Protein AF-A0A5N3UZ15-F1 (afdb_monomer_lite)

Radius of gyration: 12.05 Å; chains: 1; bounding box: 21×37×30 Å

Sequence (55 aa):
MVGKVKWVTDIEKSVLITNFEKIGWVQVTENEDWNFYWMSSTCLSEHMLISSFEN

pLDDT: mean 71.04, std 17.54, range [35.72, 90.62]

Secondary structure (DSSP, 8-state):
--PPPEEEESS--HHHHHHHHHHT-EE--TTS--SEEE----SSS----------

Foldseek 3Di:
DPDAAEEEEDDPPPVVVVVSVVVPHHYDYPPDDHQWYWYDPPDDDPDGDGPPPDD

Organism: Muntiacus muntjak (NCBI:txid9888)

Structure (mmCIF, N/CA/C/O backbone):
data_AF-A0A5N3UZ15-F1
#
_entry.id   AF-A0A5N3UZ15-F1
#
loop_
_atom_site.group_PDB
_atom_site.id
_atom_site.type_symbol
_atom_site.label_atom_id
_atom_site.label_alt_id
_atom_site.label_comp_id
_atom_site.label_asym_id
_atom_site.label_entity_id
_atom_site.label_seq_id
_atom_site.pdbx_PDB_ins_code
_atom_site.Cartn_x
_atom_site.Cartn_y
_atom_site.Cartn_z
_atom_site.occupancy
_atom_site.B_iso_or_equiv
_atom_site.auth_seq_id
_atom_site.auth_comp_id
_atom_site.auth_asym_id
_atom_site.auth_atom_id
_atom_site.pdbx_PDB_model_num
ATOM 1 N N . MET A 1 1 ? -15.787 -13.832 -7.981 1.00 46.25 1 MET A N 1
ATOM 2 C CA . MET A 1 1 ? -15.139 -13.327 -6.752 1.00 46.25 1 MET A CA 1
ATOM 3 C C . MET A 1 1 ? -14.596 -11.955 -7.089 1.00 46.25 1 MET A C 1
ATOM 5 O O . MET A 1 1 ? -13.813 -11.873 -8.024 1.00 46.25 1 MET A O 1
ATOM 9 N N . VAL A 1 2 ? -15.069 -10.891 -6.439 1.00 55.03 2 VAL A N 1
ATOM 10 C CA . VAL A 1 2 ? -14.455 -9.564 -6.604 1.00 55.03 2 VAL A CA 1
ATOM 11 C C . VAL A 1 2 ? -13.035 -9.684 -6.054 1.00 55.03 2 VAL A C 1
ATOM 13 O O . VAL A 1 2 ? -12.862 -10.051 -4.892 1.00 55.03 2 VAL A O 1
ATOM 16 N N . GLY A 1 3 ? -12.030 -9.522 -6.917 1.00 68.88 3 GLY A N 1
ATOM 17 C CA . GLY A 1 3 ? -10.627 -9.590 -6.513 1.00 68.88 3 GLY A CA 1
ATOM 18 C C . GLY A 1 3 ? -10.330 -8.532 -5.452 1.00 68.88 3 GLY A C 1
ATOM 19 O O . GLY A 1 3 ? -10.956 -7.473 -5.436 1.00 68.88 3 GLY A O 1
ATOM 20 N N . LYS A 1 4 ? -9.399 -8.820 -4.538 1.00 81.44 4 LYS A N 1
ATOM 21 C CA . LYS A 1 4 ? -8.957 -7.819 -3.560 1.00 81.44 4 LYS A CA 1
ATOM 22 C C . LYS A 1 4 ? -8.357 -6.630 -4.312 1.00 81.44 4 LYS A C 1
ATOM 24 O O . LYS A 1 4 ? -7.503 -6.828 -5.174 1.00 81.44 4 LYS A O 1
ATOM 29 N N . VAL A 1 5 ? -8.801 -5.420 -3.984 1.00 88.00 5 VAL A N 1
ATOM 30 C CA . VAL A 1 5 ? -8.271 -4.190 -4.581 1.00 88.00 5 VAL A CA 1
ATOM 31 C C . VAL A 1 5 ? -6.809 -4.039 -4.171 1.00 88.00 5 VAL A C 1
ATOM 33 O O . VAL A 1 5 ? -6.477 -4.128 -2.9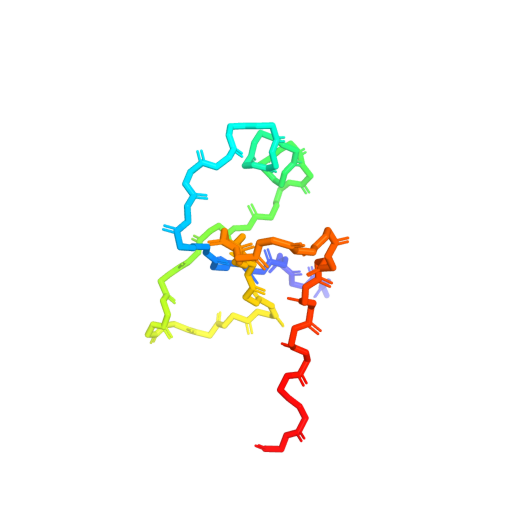89 1.00 88.00 5 VAL A O 1
ATOM 36 N N . LYS A 1 6 ? -5.942 -3.847 -5.161 1.00 90.62 6 LYS A N 1
ATOM 37 C CA . LYS A 1 6 ? -4.501 -3.641 -5.009 1.00 90.62 6 LYS A CA 1
ATOM 38 C C . LYS A 1 6 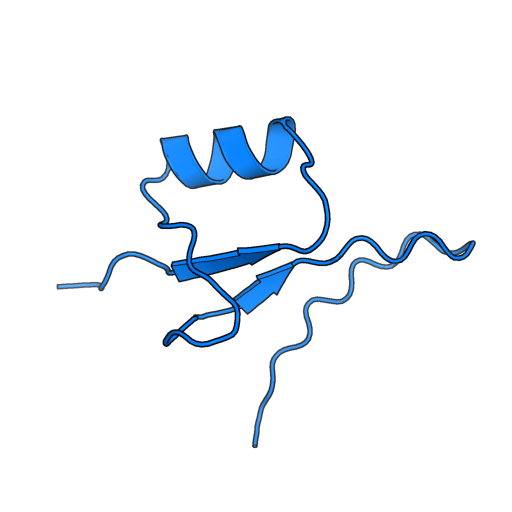? -4.143 -2.176 -5.226 1.00 90.62 6 LYS A C 1
ATOM 40 O O . LYS A 1 6 ? -4.629 -1.589 -6.194 1.00 90.62 6 LYS A O 1
ATOM 45 N N . TRP A 1 7 ? -3.296 -1.614 -4.375 1.00 87.38 7 TRP A N 1
ATOM 46 C CA . TRP A 1 7 ? -2.939 -0.196 -4.391 1.00 87.38 7 TRP A CA 1
ATOM 47 C C . TRP A 1 7 ? -1.442 0.012 -4.178 1.00 87.38 7 TRP A C 1
ATOM 49 O O . TRP A 1 7 ? -0.769 -0.829 -3.587 1.00 87.38 7 TRP A O 1
ATOM 59 N N . VAL A 1 8 ? -0.937 1.148 -4.648 1.00 86.31 8 VAL A N 1
ATOM 60 C CA . VAL A 1 8 ? 0.468 1.554 -4.515 1.00 86.31 8 VAL A CA 1
ATOM 61 C C . VAL A 1 8 ? 0.517 2.976 -3.952 1.00 86.31 8 VAL A C 1
ATOM 63 O O . VAL A 1 8 ? -0.390 3.763 -4.226 1.00 86.31 8 VAL A O 1
ATOM 66 N N . THR A 1 9 ? 1.536 3.323 -3.159 1.00 84.31 9 THR A N 1
ATOM 67 C CA . THR A 1 9 ? 1.719 4.696 -2.658 1.00 84.31 9 THR A CA 1
ATOM 68 C C . THR A 1 9 ? 3.184 5.109 -2.573 1.00 84.31 9 THR A C 1
ATOM 70 O O . THR A 1 9 ? 4.040 4.260 -2.334 1.00 84.31 9 THR A O 1
ATOM 73 N N . ASP A 1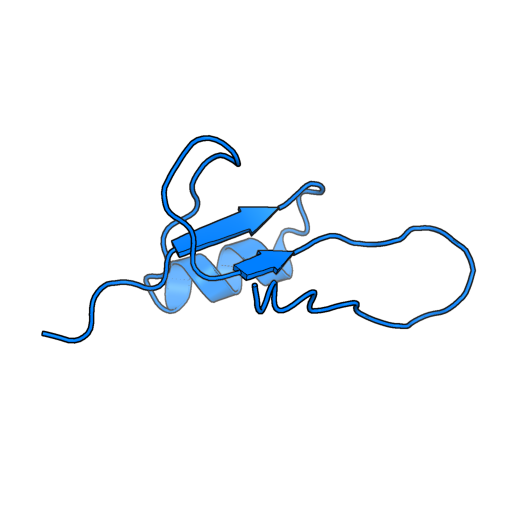 10 ? 3.449 6.407 -2.736 1.00 75.50 10 ASP A N 1
ATOM 74 C CA . ASP A 1 10 ? 4.782 7.015 -2.622 1.00 75.50 10 ASP A CA 1
ATOM 75 C C . ASP A 1 10 ? 5.134 7.455 -1.188 1.00 75.50 10 ASP A C 1
ATOM 77 O O . ASP A 1 10 ? 6.307 7.524 -0.823 1.00 75.50 10 ASP A O 1
ATOM 81 N N . ILE A 1 11 ? 4.121 7.772 -0.372 1.00 67.69 11 ILE A N 1
ATOM 82 C CA . ILE A 1 11 ? 4.263 8.362 0.962 1.00 67.69 11 ILE A CA 1
ATOM 83 C C . ILE A 1 11 ? 3.429 7.571 1.967 1.00 67.69 11 ILE A C 1
ATOM 85 O O . ILE A 1 11 ? 2.216 7.404 1.820 1.00 67.69 11 ILE A O 1
ATOM 89 N N . GLU A 1 12 ? 4.063 7.170 3.068 1.00 61.81 12 GLU A N 1
ATOM 90 C CA . GLU A 1 12 ? 3.389 6.526 4.194 1.00 61.81 12 GLU A CA 1
ATOM 91 C C . GLU A 1 12 ? 2.471 7.509 4.942 1.00 61.81 12 GLU A C 1
ATOM 93 O O . GLU A 1 12 ? 2.848 8.140 5.930 1.00 61.81 12 GLU A O 1
ATOM 98 N N . LYS A 1 13 ? 1.218 7.643 4.497 1.00 66.88 13 LYS A N 1
ATOM 99 C CA . LYS A 1 13 ? 0.165 8.306 5.282 1.00 66.88 13 LYS A CA 1
ATOM 100 C C . LYS A 1 13 ? -0.578 7.272 6.121 1.00 66.88 13 LYS A C 1
ATOM 102 O O . LYS A 1 13 ? -1.503 6.618 5.640 1.00 66.88 13 LYS A O 1
ATOM 107 N N . SER A 1 14 ? -0.217 7.176 7.401 1.00 64.75 14 SER A N 1
ATOM 108 C CA . SER A 1 14 ? -0.671 6.126 8.329 1.00 64.75 14 SER A CA 1
ATOM 109 C C . SER A 1 14 ? -2.196 5.927 8.376 1.00 64.75 14 SER A C 1
ATOM 111 O O . SER A 1 14 ? -2.657 4.796 8.491 1.00 64.75 14 SER A O 1
ATOM 113 N N . VAL A 1 15 ? -3.000 6.991 8.238 1.00 71.56 15 VAL A N 1
ATOM 114 C CA . VAL A 1 15 ? -4.477 6.899 8.251 1.00 71.56 15 VAL A CA 1
ATOM 115 C C . VAL A 1 15 ? -5.033 6.208 7.000 1.00 71.56 15 VAL A C 1
ATOM 117 O O . VAL A 1 15 ? -5.975 5.424 7.103 1.00 71.56 15 VAL A O 1
ATOM 120 N N . LEU A 1 16 ? -4.458 6.475 5.825 1.00 72.94 16 LEU A N 1
ATOM 121 C CA . LEU A 1 16 ? -4.911 5.878 4.566 1.00 72.94 16 LEU A CA 1
ATOM 122 C C . LEU A 1 16 ? -4.548 4.399 4.508 1.00 72.94 16 LEU A C 1
ATOM 124 O O . LEU A 1 16 ? -5.417 3.574 4.238 1.00 72.94 16 LEU A O 1
ATOM 128 N N . ILE A 1 17 ? -3.306 4.076 4.871 1.00 79.19 17 ILE A N 1
ATOM 129 C CA . ILE A 1 17 ? -2.820 2.695 4.950 1.00 79.19 17 ILE A CA 1
ATOM 130 C C . ILE A 1 17 ? -3.700 1.889 5.911 1.00 79.19 17 ILE A C 1
ATOM 132 O O . ILE A 1 17 ? -4.279 0.881 5.516 1.00 79.19 17 ILE A O 1
ATOM 136 N N . THR A 1 18 ? -3.927 2.408 7.125 1.00 81.81 18 THR A N 1
ATOM 137 C CA . THR A 1 18 ? -4.781 1.747 8.128 1.00 81.81 18 THR A CA 1
ATOM 138 C C . THR A 1 18 ? -6.202 1.502 7.608 1.00 81.81 18 THR A C 1
ATOM 140 O O . THR A 1 18 ? -6.810 0.473 7.905 1.00 81.81 18 THR A O 1
ATOM 143 N N . ASN A 1 19 ? -6.773 2.441 6.851 1.00 85.44 19 ASN A N 1
ATOM 144 C CA . ASN A 1 19 ? -8.115 2.274 6.293 1.00 85.44 19 ASN A CA 1
ATOM 145 C C . ASN A 1 19 ? -8.148 1.207 5.194 1.00 85.44 19 ASN A C 1
ATOM 147 O O . ASN A 1 19 ? -9.054 0.372 5.188 1.00 85.44 19 ASN A O 1
ATOM 151 N N . PHE A 1 20 ? -7.168 1.211 4.290 1.00 86.38 20 PHE A N 1
ATOM 152 C CA . PHE A 1 20 ? -7.073 0.233 3.207 1.00 86.38 20 PHE A CA 1
ATOM 153 C C . PHE A 1 20 ? -6.858 -1.183 3.744 1.00 86.38 20 PHE A C 1
ATOM 155 O O . PHE A 1 20 ? -7.552 -2.111 3.323 1.00 86.38 20 PHE A O 1
ATOM 162 N N . GLU A 1 21 ? -6.000 -1.342 4.748 1.00 85.12 21 GLU A N 1
ATOM 163 C CA . GLU A 1 21 ? -5.791 -2.618 5.434 1.00 85.12 21 GLU A CA 1
ATOM 164 C C . GLU A 1 21 ? -7.068 -3.124 6.120 1.00 85.12 21 GLU A C 1
ATOM 166 O O . GLU A 1 21 ? -7.427 -4.292 5.965 1.00 85.12 21 GLU A O 1
ATOM 171 N N . LYS A 1 22 ? -7.815 -2.250 6.816 1.00 86.94 22 LYS A N 1
ATOM 172 C CA . LYS A 1 22 ? -9.090 -2.614 7.470 1.00 86.94 22 LYS A CA 1
ATOM 173 C C . LYS A 1 22 ? -10.151 -3.114 6.490 1.00 86.94 22 LYS A C 1
ATOM 175 O O . LYS A 1 22 ? -10.947 -3.977 6.851 1.00 86.94 22 LYS A O 1
ATOM 180 N N . ILE A 1 23 ? -10.178 -2.573 5.271 1.00 87.88 23 ILE A N 1
ATOM 181 C CA . ILE A 1 23 ? -11.116 -2.979 4.210 1.00 87.88 23 ILE A CA 1
ATOM 182 C C . ILE A 1 23 ? -10.585 -4.213 3.444 1.00 87.88 23 ILE A C 1
ATOM 184 O O . ILE A 1 23 ? -11.299 -4.820 2.646 1.00 87.88 23 ILE A O 1
ATOM 188 N N . GLY A 1 24 ? -9.352 -4.647 3.725 1.00 87.25 24 GLY A N 1
ATOM 189 C CA . GLY A 1 24 ? -8.737 -5.832 3.127 1.00 87.25 24 GLY A CA 1
ATOM 190 C C . GLY A 1 24 ? -8.130 -5.583 1.746 1.00 87.25 24 GLY A C 1
ATOM 191 O O . GLY A 1 24 ? -7.975 -6.529 0.966 1.00 87.25 24 GLY A O 1
ATOM 192 N N . TRP A 1 25 ? -7.816 -4.327 1.429 1.00 90.56 25 TRP A N 1
ATOM 193 C CA . TRP A 1 25 ? -7.063 -3.961 0.233 1.00 90.56 25 TRP A CA 1
ATOM 194 C C . TRP A 1 25 ? -5.584 -4.305 0.418 1.00 90.56 25 TRP A C 1
ATOM 196 O O . TRP A 1 25 ? -5.070 -4.320 1.535 1.00 90.56 25 TRP A O 1
ATOM 206 N N . VAL A 1 26 ? -4.895 -4.600 -0.680 1.00 89.56 26 VAL A N 1
ATOM 207 C CA . VAL A 1 26 ? -3.523 -5.119 -0.665 1.00 89.56 26 VAL A CA 1
ATOM 208 C C . VAL A 1 26 ? -2.570 -4.066 -1.211 1.00 89.56 26 VAL A C 1
ATOM 210 O O . VAL A 1 26 ? -2.725 -3.633 -2.350 1.00 89.56 26 VAL A O 1
ATOM 213 N N . GLN A 1 27 ? -1.582 -3.670 -0.413 1.00 88.69 27 GLN A N 1
ATOM 214 C CA . GLN A 1 27 ? -0.496 -2.839 -0.916 1.00 88.69 27 GLN A CA 1
ATOM 215 C C . GLN A 1 27 ? 0.415 -3.683 -1.805 1.00 88.69 27 GLN A C 1
ATOM 217 O O . GLN A 1 27 ? 0.795 -4.791 -1.425 1.00 88.69 27 GLN A O 1
ATOM 222 N N . VAL A 1 28 ? 0.754 -3.160 -2.976 1.00 90.50 28 VAL A N 1
ATOM 223 C CA . VAL A 1 28 ? 1.713 -3.759 -3.907 1.00 90.50 28 VAL A CA 1
ATOM 224 C C . VAL A 1 28 ? 2.746 -2.717 -4.325 1.00 90.50 28 VAL A C 1
ATOM 226 O O . VAL A 1 28 ? 2.629 -1.532 -3.999 1.00 90.50 28 VAL A O 1
ATOM 229 N N . THR A 1 29 ? 3.782 -3.166 -5.016 1.00 87.81 29 THR A N 1
ATOM 230 C CA . THR A 1 29 ? 4.801 -2.298 -5.610 1.00 87.81 29 THR A CA 1
ATOM 231 C C . THR A 1 29 ? 4.373 -1.809 -6.998 1.00 87.81 29 THR A C 1
ATOM 233 O O . THR A 1 29 ? 3.515 -2.409 -7.642 1.00 87.81 29 THR A O 1
ATOM 236 N N . GLU A 1 30 ? 4.986 -0.728 -7.492 1.00 83.62 30 GLU A N 1
ATOM 237 C CA . GLU A 1 30 ? 4.703 -0.164 -8.830 1.00 83.62 30 GLU A CA 1
ATOM 238 C C . GLU A 1 30 ? 4.939 -1.160 -9.981 1.00 83.62 30 GLU A C 1
ATOM 240 O O . GLU A 1 30 ? 4.361 -1.009 -11.053 1.00 83.62 30 GLU A O 1
ATOM 245 N N . ASN A 1 31 ? 5.764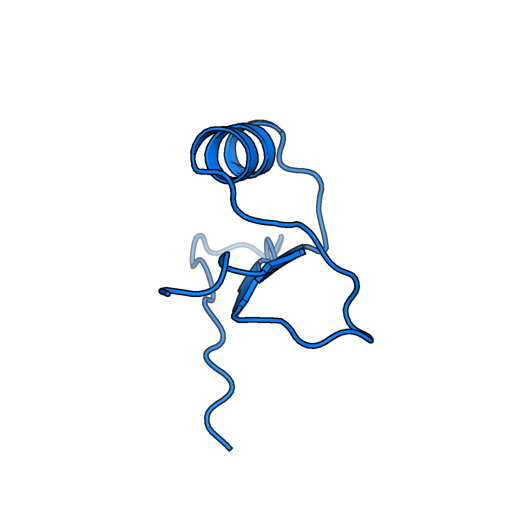 -2.186 -9.749 1.00 87.88 31 ASN A N 1
ATOM 246 C CA . ASN A 1 31 ? 6.118 -3.212 -10.732 1.00 87.88 31 ASN A CA 1
ATOM 247 C C . ASN A 1 31 ? 5.110 -4.374 -10.797 1.00 87.88 31 ASN A C 1
ATOM 249 O O . ASN A 1 31 ? 5.307 -5.313 -11.568 1.00 87.88 31 ASN A O 1
ATOM 253 N N . GLU A 1 32 ? 4.076 -4.357 -9.958 1.00 88.69 32 GLU A N 1
ATOM 254 C CA . GLU A 1 32 ? 3.032 -5.381 -9.907 1.00 88.69 32 GLU A CA 1
ATOM 255 C C . GLU A 1 32 ? 1.727 -4.877 -10.533 1.00 88.69 32 GLU A C 1
ATOM 257 O O . GLU A 1 32 ? 1.522 -3.680 -10.697 1.00 88.69 32 GLU A O 1
ATOM 262 N N . ASP A 1 33 ? 0.792 -5.784 -10.827 1.00 87.25 33 ASP A N 1
ATOM 263 C CA . ASP A 1 33 ? -0.556 -5.388 -11.248 1.00 87.25 33 ASP A CA 1
ATOM 264 C C . ASP A 1 33 ? -1.286 -4.674 -10.100 1.00 87.25 33 ASP A C 1
ATOM 266 O O . ASP A 1 33 ? -1.606 -5.301 -9.081 1.00 87.25 33 ASP A O 1
ATOM 270 N N . TRP A 1 34 ? -1.601 -3.390 -10.274 1.00 87.75 34 TRP A N 1
ATOM 271 C CA . TRP A 1 34 ? -2.331 -2.557 -9.312 1.00 87.75 34 TRP A CA 1
ATOM 272 C C . TRP A 1 34 ? -3.616 -1.961 -9.907 1.00 87.75 34 TRP A C 1
ATOM 274 O O . TRP A 1 34 ? -3.814 -1.959 -11.116 1.00 87.75 34 TRP A O 1
ATOM 284 N N . ASN A 1 35 ? -4.531 -1.491 -9.046 1.00 88.56 35 ASN A N 1
ATOM 285 C CA . ASN A 1 35 ? -5.806 -0.885 -9.474 1.00 88.56 35 ASN A CA 1
ATOM 286 C C . ASN A 1 35 ? -5.729 0.640 -9.496 1.00 88.56 35 ASN A C 1
ATOM 288 O O . ASN A 1 35 ? -6.237 1.272 -10.413 1.00 88.56 35 ASN A O 1
ATOM 292 N N . PHE A 1 36 ? -5.102 1.236 -8.481 1.00 83.94 36 PHE A N 1
ATOM 293 C CA . PHE A 1 36 ? -4.810 2.663 -8.473 1.00 83.94 36 PHE A CA 1
ATOM 294 C C . PHE A 1 36 ? -3.502 2.961 -7.736 1.00 83.94 36 PHE A C 1
ATOM 296 O O . PHE A 1 36 ? -3.078 2.226 -6.837 1.00 83.94 36 PHE A O 1
ATOM 303 N N . TYR A 1 37 ? -2.904 4.082 -8.120 1.00 81.94 37 TYR A N 1
ATOM 304 C CA . TYR A 1 37 ? -1.746 4.678 -7.477 1.00 81.94 37 TYR A CA 1
ATOM 305 C C . TYR A 1 37 ? -2.192 5.867 -6.629 1.00 81.94 37 TYR A C 1
ATOM 307 O O . TYR A 1 37 ? -3.000 6.685 -7.075 1.00 81.94 37 TYR A O 1
ATOM 315 N N . TRP A 1 38 ? -1.683 5.965 -5.406 1.00 76.56 38 TRP A N 1
ATOM 316 C CA . TRP A 1 38 ? -1.988 7.058 -4.496 1.00 76.56 38 TRP A CA 1
ATOM 317 C C . TRP A 1 38 ? -0.726 7.826 -4.134 1.00 76.56 38 TRP A C 1
ATOM 319 O O . TRP A 1 38 ? 0.113 7.320 -3.392 1.00 76.56 38 TRP A O 1
ATOM 329 N N . MET A 1 39 ? -0.625 9.075 -4.579 1.00 72.44 39 MET A N 1
ATOM 330 C CA . MET A 1 39 ? 0.506 9.935 -4.245 1.00 72.44 39 MET A CA 1
ATOM 331 C C . MET A 1 39 ? 0.064 11.276 -3.688 1.00 72.44 39 MET A C 1
ATOM 333 O O . MET A 1 39 ? -0.908 11.878 -4.148 1.00 72.44 39 MET A O 1
ATOM 337 N N . SER A 1 40 ? 0.769 11.739 -2.656 1.00 65.88 40 SER A N 1
ATOM 338 C CA . SER A 1 40 ? 0.537 13.066 -2.092 1.00 65.88 40 SER A CA 1
ATOM 339 C C . SER A 1 40 ? 1.478 14.066 -2.747 1.00 65.88 40 SER A C 1
ATOM 341 O O . SER A 1 40 ? 2.611 14.241 -2.306 1.00 65.88 40 SER A O 1
ATOM 343 N N . SER A 1 41 ? 0.991 14.795 -3.746 1.00 58.28 41 SER A N 1
ATOM 344 C CA . SER A 1 41 ? 1.695 15.939 -4.325 1.00 58.28 41 SER A CA 1
ATOM 345 C C . SER A 1 41 ? 1.880 17.032 -3.267 1.00 58.28 41 SER A C 1
ATOM 347 O O . SER A 1 41 ? 1.000 17.852 -3.012 1.00 58.28 41 SER A O 1
ATOM 349 N N . THR A 1 42 ? 3.051 17.064 -2.631 1.00 55.44 42 THR A N 1
ATOM 350 C CA . THR A 1 42 ? 3.441 18.173 -1.750 1.00 55.44 42 THR A CA 1
ATOM 351 C C . THR A 1 42 ? 3.896 19.343 -2.619 1.00 55.44 42 THR A C 1
ATOM 353 O O . THR A 1 42 ? 5.082 19.624 -2.726 1.00 55.44 42 THR A O 1
ATOM 356 N N . CYS A 1 43 ? 2.957 19.989 -3.309 1.00 46.00 43 CYS A N 1
ATOM 357 C CA . CYS A 1 43 ? 3.182 21.211 -4.081 1.00 46.00 43 CYS A CA 1
ATOM 358 C C . CYS A 1 43 ? 1.906 22.070 -4.048 1.00 46.00 43 CYS A C 1
ATOM 360 O O . CYS A 1 43 ? 1.099 22.042 -4.967 1.00 46.00 43 CYS A O 1
ATOM 362 N N . LEU A 1 44 ? 1.725 22.813 -2.951 1.00 43.88 44 LEU A N 1
ATOM 363 C CA . LEU A 1 44 ? 0.956 24.069 -2.840 1.00 43.88 44 LEU A CA 1
ATOM 364 C C . LEU A 1 44 ? -0.513 24.143 -3.330 1.00 43.88 44 LEU A C 1
ATOM 366 O O . LEU A 1 44 ? -1.088 25.227 -3.286 1.00 43.88 44 LEU A O 1
ATOM 370 N N . SER A 1 45 ? -1.180 23.051 -3.702 1.00 44.16 45 SER A N 1
ATOM 371 C CA . SER A 1 45 ? -2.641 23.041 -3.876 1.00 44.16 45 SER A CA 1
ATOM 372 C C . SER A 1 45 ? -3.217 21.674 -3.510 1.00 44.16 45 SER A C 1
ATOM 374 O O . SER A 1 45 ? -2.711 20.644 -3.950 1.00 44.16 45 SER A O 1
ATOM 376 N N . GLU A 1 46 ? -4.242 21.656 -2.659 1.00 41.53 46 GLU A N 1
ATOM 377 C CA . GLU A 1 46 ? -4.872 20.457 -2.088 1.00 41.53 46 GLU A CA 1
ATOM 378 C C . GLU A 1 46 ? -5.735 19.693 -3.109 1.00 41.53 46 GLU A C 1
ATOM 380 O O . GLU A 1 46 ? -6.927 19.478 -2.901 1.00 41.53 46 GLU A O 1
ATOM 385 N N . HIS A 1 47 ? -5.158 19.266 -4.230 1.00 48.09 47 HIS A N 1
ATOM 386 C CA . HIS A 1 47 ? -5.847 18.402 -5.185 1.00 48.09 47 HIS A CA 1
ATOM 387 C C . HIS A 1 47 ? -5.226 17.004 -5.178 1.00 48.09 47 HIS A C 1
ATOM 389 O O . HIS A 1 47 ? -4.137 16.766 -5.696 1.00 48.09 47 HIS A O 1
ATOM 395 N N . MET A 1 48 ? -5.957 16.075 -4.562 1.00 51.16 48 MET A N 1
ATOM 396 C CA . MET A 1 48 ? -5.747 14.632 -4.643 1.00 51.16 48 MET A CA 1
ATOM 397 C C . MET A 1 48 ? -5.881 14.198 -6.108 1.00 51.16 48 MET A C 1
ATOM 399 O O . MET A 1 48 ? -6.983 14.178 -6.654 1.00 51.16 48 MET A O 1
ATOM 403 N N . LEU A 1 49 ? -4.764 13.880 -6.760 1.00 51.66 49 LEU A N 1
ATOM 404 C CA . LEU A 1 49 ? -4.777 13.319 -8.107 1.00 51.66 49 LEU A CA 1
ATOM 405 C C . LEU A 1 49 ? -4.969 11.806 -8.002 1.00 51.66 49 LEU A C 1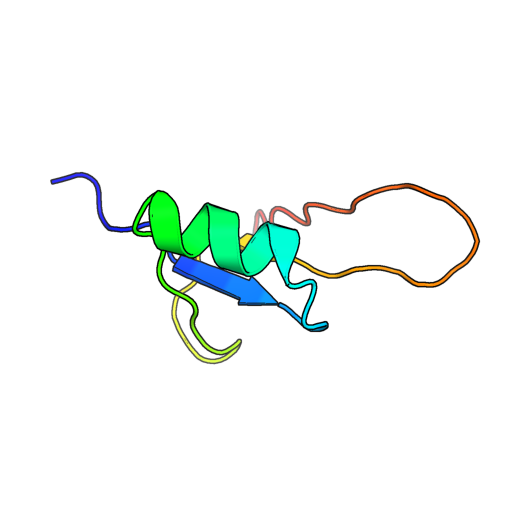
ATOM 407 O O . LEU A 1 49 ? -4.032 11.070 -7.712 1.00 51.66 49 LEU A O 1
ATOM 411 N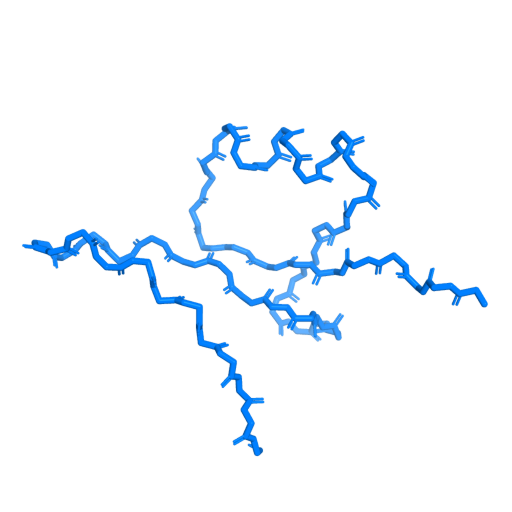 N . ILE A 1 50 ? -6.193 11.338 -8.246 1.00 54.69 50 ILE A N 1
ATOM 412 C CA . ILE A 1 50 ? -6.432 9.939 -8.606 1.00 54.69 50 ILE A CA 1
ATOM 413 C C . ILE A 1 50 ? -6.141 9.851 -10.103 1.00 54.69 50 ILE A C 1
ATOM 415 O O . ILE A 1 50 ? -7.021 10.107 -10.927 1.00 54.69 50 ILE A O 1
ATOM 419 N N . SER A 1 51 ? -4.895 9.563 -10.477 1.00 48.16 51 SER A N 1
ATOM 420 C CA . SER A 1 51 ? -4.578 9.289 -11.878 1.00 48.16 51 SER A CA 1
ATOM 421 C C . SER A 1 51 ? -5.143 7.916 -12.237 1.00 48.16 51 SER A C 1
ATOM 423 O O . SER A 1 51 ? -4.523 6.886 -11.979 1.00 48.16 51 SER A O 1
ATOM 425 N N . SER A 1 52 ? -6.345 7.907 -12.807 1.00 44.44 52 SER A N 1
ATOM 426 C CA . SER A 1 52 ? -6.831 6.760 -13.571 1.00 44.44 52 SER A CA 1
ATOM 427 C C . SER A 1 52 ? -6.028 6.734 -14.868 1.00 44.44 52 SER A C 1
ATOM 429 O O . SER A 1 52 ? -6.204 7.603 -15.719 1.00 44.44 52 SER A O 1
ATOM 431 N N . PHE A 1 53 ? -5.084 5.804 -14.985 1.00 40.41 53 PHE A N 1
ATOM 432 C CA . PHE A 1 53 ? -4.413 5.538 -16.252 1.00 40.41 53 PHE A CA 1
ATOM 433 C C . PHE A 1 53 ? -5.418 4.800 -17.149 1.00 40.41 53 PHE A C 1
ATOM 435 O O . PHE A 1 53 ? -5.535 3.581 -17.100 1.00 40.41 53 PHE A O 1
ATOM 442 N N . GLU A 1 54 ? -6.209 5.550 -17.917 1.00 42.84 54 GLU A N 1
ATOM 443 C CA . GLU A 1 54 ? -6.899 5.019 -19.094 1.00 42.84 54 GLU A CA 1
ATOM 444 C C . GLU A 1 54 ? -6.034 5.299 -20.330 1.00 42.84 54 GLU A C 1
ATOM 446 O O . GLU A 1 54 ? -6.111 6.381 -20.920 1.00 42.84 54 GLU A O 1
ATOM 451 N N . ASN A 1 55 ? -5.170 4.328 -20.648 1.00 35.72 55 ASN A N 1
ATOM 452 C CA . ASN A 1 55 ? -4.741 3.819 -21.968 1.00 35.72 55 ASN A CA 1
ATOM 453 C C . ASN A 1 55 ? -3.355 3.175 -21.881 1.00 35.72 55 ASN A C 1
ATOM 455 O O . ASN A 1 55 ? -2.405 3.863 -21.445 1.00 35.72 55 ASN A O 1
#